Protein AF-A0A0D3JGY8-F1 (afdb_monomer_lite)

Sequence (103 aa):
MPPKSGTVVCDGEKCVIGNYKPTKDGTAHERLAKAAGMDKPKVAGSIKPDGRVALRSESINRTNGLGCDAAGTKLGQWAEMKMALGDVEGVKEYKRKSRRSRT

Secondary structure (DSSP, 8-state):
---SSEEEEE-SS-EEEE----BTTB-HHHHHHHHHT-SS-SEEEEE-TTS-EEEESSTTS---SS--BSTTSHHHHHHHHHHHTT--EEHHHHHHHHHHTT-

Foldseek 3Di:
DQDLKFKWFAQLVAIETDHACADPVAHSNLVLCVLLVNPHTQKIWMQHNVRDTFIFRCRNVPPDDDTPGCVPPPSNVVNRVCSVVVVYHYSVRSSVVVVVVVD

Organism: Emiliania huxleyi (strain CCMP1516) (NCBI:txid280463)

pLDDT: mean 71.47, std 12.45, range [36.03, 86.31]

Radius of gyration: 12.77 Å; chains: 1; bounding box: 36×34×28 Å

Structure (mmCIF, N/CA/C/O backbone):
data_AF-A0A0D3JGY8-F1
#
_entry.id   AF-A0A0D3JGY8-F1
#
loop_
_atom_site.group_PDB
_atom_site.id
_atom_site.type_symbol
_atom_site.label_atom_id
_atom_site.label_alt_id
_atom_site.label_comp_id
_atom_site.label_asym_id
_atom_site.label_entity_id
_atom_site.label_seq_id
_atom_site.pdbx_PDB_ins_code
_atom_site.Cartn_x
_atom_site.Cartn_y
_atom_site.Cartn_z
_atom_site.occupancy
_atom_site.B_iso_or_equiv
_atom_site.auth_seq_id
_atom_site.auth_comp_id
_atom_site.auth_asym_id
_atom_site.auth_atom_id
_atom_site.pdbx_PDB_model_num
ATOM 1 N N . MET A 1 1 ? 0.613 -16.175 -0.141 1.00 46.00 1 MET A N 1
ATOM 2 C CA . MET A 1 1 ? 1.826 -15.545 -0.707 1.00 46.00 1 MET A CA 1
ATOM 3 C C . MET A 1 1 ? 1.546 -14.063 -0.871 1.00 46.00 1 MET A C 1
ATOM 5 O O . MET A 1 1 ? 0.464 -13.756 -1.374 1.00 46.00 1 MET A O 1
ATOM 9 N N . PRO A 1 2 ? 2.449 -13.165 -0.445 1.00 53.84 2 PRO A N 1
ATOM 10 C CA . PRO A 1 2 ? 2.290 -11.744 -0.715 1.00 53.84 2 PRO A CA 1
ATOM 11 C C . PRO A 1 2 ? 2.202 -11.520 -2.236 1.00 53.84 2 PRO A C 1
ATOM 13 O O . PRO A 1 2 ? 2.810 -12.268 -3.011 1.00 53.84 2 PRO A O 1
ATOM 16 N N . PRO A 1 3 ? 1.389 -10.559 -2.694 1.00 61.97 3 PRO A N 1
ATOM 17 C CA . PRO A 1 3 ? 1.205 -10.313 -4.118 1.00 61.97 3 PRO A CA 1
ATOM 18 C C . PRO A 1 3 ? 2.538 -9.926 -4.771 1.00 61.97 3 PRO A C 1
ATOM 20 O O . PRO A 1 3 ? 3.271 -9.099 -4.242 1.00 61.97 3 PRO A O 1
ATOM 23 N N . LYS A 1 4 ? 2.842 -10.517 -5.937 1.00 64.81 4 LYS A N 1
ATOM 24 C CA . LYS A 1 4 ? 4.107 -10.310 -6.678 1.00 64.81 4 LYS A CA 1
ATOM 25 C C . LYS A 1 4 ? 4.295 -8.879 -7.196 1.00 64.81 4 LYS A C 1
ATOM 27 O O . LYS A 1 4 ? 5.376 -8.513 -7.632 1.00 64.81 4 LYS A O 1
ATOM 32 N N . SER A 1 5 ? 3.234 -8.084 -7.204 1.00 72.50 5 SER A N 1
ATOM 33 C CA . SER A 1 5 ? 3.258 -6.663 -7.518 1.00 72.50 5 SER A CA 1
ATOM 34 C C . SER A 1 5 ? 1.986 -6.014 -6.987 1.00 72.50 5 SER A C 1
ATOM 36 O O . SER A 1 5 ? 0.954 -6.677 -6.839 1.00 72.50 5 SER A O 1
ATOM 38 N N . GLY A 1 6 ? 2.057 -4.722 -6.679 1.00 80.69 6 GLY A N 1
ATOM 39 C CA . GLY A 1 6 ? 0.873 -3.969 -6.289 1.00 80.69 6 GLY A CA 1
ATOM 40 C C . GLY A 1 6 ? 1.177 -2.658 -5.595 1.00 80.69 6 GLY A C 1
ATOM 41 O O . GLY A 1 6 ? 2.292 -2.405 -5.155 1.00 80.69 6 GLY A O 1
ATOM 42 N N . THR A 1 7 ? 0.168 -1.807 -5.517 1.00 86.12 7 THR A N 1
ATOM 43 C CA . THR A 1 7 ? 0.184 -0.578 -4.730 1.00 86.12 7 THR A CA 1
ATOM 44 C C . THR A 1 7 ? -0.165 -0.915 -3.288 1.00 86.12 7 THR A C 1
ATOM 46 O O . THR A 1 7 ? -1.042 -1.742 -3.044 1.00 86.12 7 THR A O 1
ATOM 49 N N . VAL A 1 8 ? 0.497 -0.263 -2.341 1.00 84.88 8 VAL A N 1
ATOM 50 C CA . VAL A 1 8 ? 0.296 -0.455 -0.904 1.00 84.88 8 VAL A CA 1
ATOM 51 C C . VAL A 1 8 ? -0.018 0.883 -0.256 1.00 84.88 8 VAL A C 1
ATOM 53 O O . VAL A 1 8 ? 0.581 1.899 -0.608 1.00 84.88 8 VAL A O 1
ATOM 56 N N . VAL A 1 9 ? -0.951 0.886 0.690 1.00 85.56 9 VAL A N 1
ATOM 57 C CA . VAL A 1 9 ? -1.200 2.007 1.606 1.00 85.56 9 VAL A CA 1
ATOM 58 C C . VAL A 1 9 ? -1.393 1.474 3.014 1.00 85.56 9 VAL A C 1
ATOM 60 O O . VAL A 1 9 ? -2.030 0.440 3.194 1.00 85.56 9 VAL A O 1
ATOM 63 N N . CYS A 1 10 ? -0.862 2.171 4.009 1.00 82.81 10 CYS A N 1
ATOM 64 C CA . CYS A 1 10 ? -1.005 1.812 5.407 1.00 82.81 10 CYS A CA 1
ATOM 65 C C . CYS A 1 10 ? -1.402 3.026 6.248 1.00 82.81 10 CYS A C 1
ATOM 67 O O . CYS A 1 10 ? -0.836 4.109 6.090 1.00 82.81 10 CYS A O 1
ATOM 69 N N . ASP A 1 11 ? -2.337 2.838 7.177 1.00 78.06 11 ASP A N 1
ATOM 70 C CA . ASP A 1 11 ? -2.794 3.866 8.129 1.00 78.06 11 ASP A CA 1
ATOM 71 C C . ASP A 1 11 ? -1.941 3.920 9.419 1.00 78.06 11 ASP A C 1
ATOM 73 O O . ASP A 1 11 ? -2.068 4.842 10.227 1.00 78.06 11 ASP A O 1
ATOM 77 N N . GLY A 1 12 ? -0.998 2.982 9.567 1.00 75.50 12 GLY A N 1
ATOM 78 C CA . GLY A 1 12 ? -0.148 2.808 10.751 1.00 75.50 12 GLY A CA 1
ATOM 79 C C . GLY A 1 12 ? -0.611 1.683 11.680 1.00 75.50 12 GLY A C 1
ATOM 80 O O . GLY A 1 12 ? 0.154 1.278 12.548 1.00 75.50 12 GLY A O 1
ATOM 81 N N . GLU A 1 13 ? -1.813 1.149 11.471 1.00 78.69 13 GLU A N 1
ATOM 82 C CA . GLU A 1 13 ? -2.330 -0.045 12.147 1.00 78.69 13 GLU A CA 1
ATOM 83 C C . GLU A 1 13 ? -2.544 -1.192 11.160 1.00 78.69 13 GLU A C 1
ATOM 85 O O . GLU A 1 13 ? -2.327 -2.360 11.492 1.00 78.69 13 GLU A O 1
ATOM 90 N N . LYS A 1 14 ? -2.933 -0.866 9.923 1.00 80.69 14 LYS A N 1
ATOM 91 C CA . LYS A 1 14 ? -3.150 -1.842 8.852 1.00 80.69 14 LYS A CA 1
ATOM 92 C C . LYS A 1 14 ? -2.541 -1.408 7.533 1.00 80.69 14 LYS A C 1
ATOM 94 O O . LYS A 1 14 ? -2.404 -0.217 7.261 1.00 80.69 14 LYS A O 1
ATOM 99 N N . CYS A 1 15 ? -2.221 -2.397 6.704 1.00 82.94 15 CYS A N 1
ATOM 100 C CA . CYS A 1 15 ? -1.753 -2.215 5.338 1.00 82.94 15 CYS A CA 1
ATOM 101 C C . CYS A 1 15 ? -2.726 -2.869 4.354 1.00 82.94 15 CYS A C 1
ATOM 103 O O . CYS A 1 15 ? -3.147 -4.016 4.521 1.00 82.94 15 CYS A O 1
ATOM 105 N N . VAL A 1 16 ? -3.065 -2.127 3.307 1.00 85.75 16 VAL A N 1
ATOM 106 C CA . VAL A 1 16 ? -3.948 -2.555 2.227 1.00 85.75 16 VAL A CA 1
ATOM 107 C C . VAL A 1 16 ? -3.145 -2.626 0.946 1.00 85.75 16 VAL A C 1
ATOM 109 O O . VAL A 1 16 ? -2.411 -1.694 0.617 1.00 85.75 16 VAL A O 1
ATOM 112 N N . ILE A 1 17 ? -3.327 -3.712 0.200 1.00 86.31 17 ILE A N 1
ATOM 113 C CA . ILE A 1 17 ? -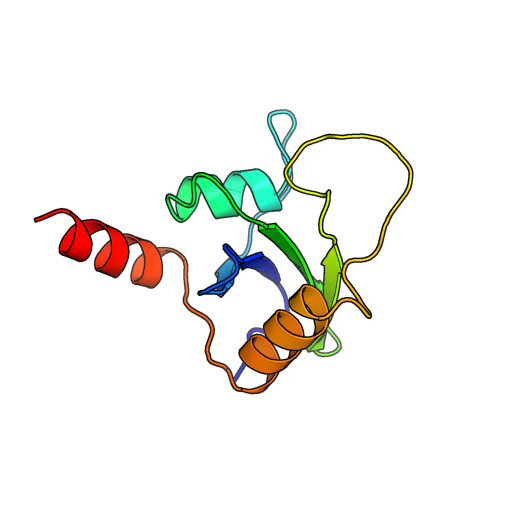2.713 -3.888 -1.111 1.00 86.31 17 ILE A CA 1
ATOM 114 C C . ILE A 1 17 ? -3.793 -3.905 -2.188 1.00 86.31 17 ILE A C 1
ATOM 116 O O . ILE A 1 17 ? -4.861 -4.510 -2.045 1.00 86.31 17 ILE A O 1
ATOM 120 N N . GLY A 1 18 ? -3.504 -3.257 -3.309 1.00 84.12 18 GLY A N 1
ATOM 121 C CA . GLY A 1 18 ? -4.314 -3.376 -4.508 1.00 84.12 18 GLY A CA 1
ATOM 122 C C . GLY A 1 18 ? -3.561 -2.962 -5.760 1.00 84.12 18 GLY A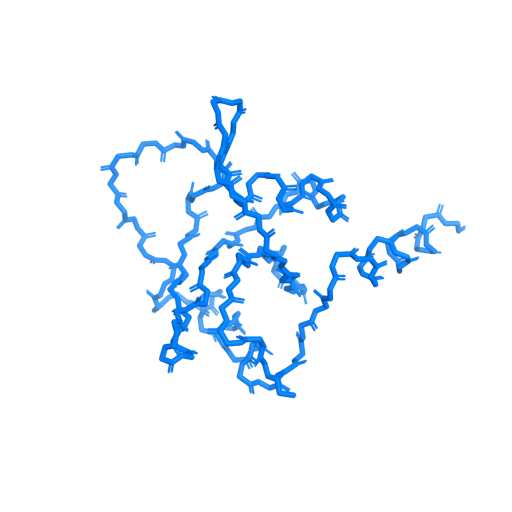 C 1
ATOM 123 O O . GLY A 1 18 ? -2.597 -2.209 -5.715 1.00 84.12 18 GLY A O 1
ATOM 124 N N . ASN A 1 19 ? -4.029 -3.437 -6.906 1.00 84.62 19 ASN A N 1
ATOM 125 C CA . ASN A 1 19 ? -3.454 -3.082 -8.197 1.00 84.62 19 ASN A CA 1
ATOM 126 C C . ASN A 1 19 ? -4.153 -1.845 -8.754 1.00 84.62 19 ASN A C 1
ATOM 128 O O . ASN A 1 19 ? -5.159 -1.955 -9.454 1.00 84.62 19 ASN A O 1
ATOM 132 N N . TYR A 1 20 ? -3.620 -0.667 -8.431 1.00 81.88 20 TYR A N 1
ATOM 133 C CA . TYR A 1 20 ? -4.112 0.602 -8.956 1.00 81.88 20 TYR A CA 1
ATOM 134 C C . TYR A 1 20 ? -3.078 1.221 -9.886 1.00 81.88 20 TYR A C 1
ATOM 136 O O . TYR A 1 20 ? -1.876 1.180 -9.639 1.00 81.88 20 TYR A O 1
ATOM 144 N N . LYS A 1 21 ? -3.560 1.810 -10.980 1.00 78.81 21 LYS A N 1
ATOM 145 C CA . LYS A 1 21 ? -2.736 2.606 -11.891 1.00 78.81 21 LYS A CA 1
ATOM 146 C C . LYS A 1 21 ? -2.956 4.095 -11.606 1.00 78.81 21 LYS A C 1
ATOM 148 O O . LYS A 1 21 ? -4.094 4.474 -11.295 1.00 78.81 21 LYS A O 1
ATOM 153 N N . PRO A 1 22 ? -1.916 4.940 -11.710 1.00 79.25 22 PRO A N 1
ATOM 154 C CA . PRO A 1 22 ? -2.100 6.385 -11.654 1.00 79.25 22 PRO A CA 1
ATOM 155 C C . PRO A 1 22 ? -2.985 6.858 -12.818 1.00 79.25 22 PRO A C 1
ATOM 157 O O . PRO A 1 22 ? -2.987 6.261 -13.895 1.00 79.25 22 PRO A O 1
ATOM 160 N N . THR A 1 23 ? -3.753 7.918 -12.587 1.00 80.38 23 THR A N 1
ATOM 161 C CA . THR A 1 23 ? -4.590 8.613 -13.582 1.00 80.38 23 THR A CA 1
ATOM 162 C C . THR A 1 23 ? -4.312 10.110 -13.530 1.00 80.38 23 THR A C 1
ATOM 164 O O . THR A 1 23 ? -3.678 10.578 -12.587 1.00 80.38 23 THR A O 1
ATOM 167 N N . LYS A 1 24 ? -4.823 10.881 -14.500 1.00 76.44 24 LYS A N 1
ATOM 168 C CA . LYS A 1 24 ? -4.736 12.353 -14.469 1.00 76.44 24 LYS A CA 1
ATOM 169 C C . LYS A 1 24 ? -5.271 12.949 -13.158 1.00 76.44 24 LYS A C 1
ATOM 171 O O . LYS A 1 24 ? -4.711 13.917 -12.665 1.00 76.44 24 LYS A O 1
ATOM 176 N N . ASP A 1 25 ? -6.291 12.328 -12.569 1.00 74.25 25 ASP A N 1
ATOM 177 C CA . ASP A 1 25 ? -6.966 12.837 -11.369 1.00 74.25 25 ASP A CA 1
ATOM 178 C C . ASP A 1 25 ? -6.309 12.429 -10.037 1.00 74.25 25 ASP A C 1
ATOM 180 O O . ASP A 1 25 ? -6.731 12.893 -8.975 1.00 74.25 25 ASP A O 1
ATOM 184 N N . GLY A 1 26 ? -5.288 11.562 -10.054 1.00 73.19 26 GLY A N 1
ATOM 185 C CA . GLY A 1 26 ? -4.627 11.119 -8.824 1.00 73.19 26 GLY A CA 1
ATOM 186 C C . GLY A 1 26 ? -3.677 9.933 -8.980 1.00 73.19 26 GLY A C 1
ATOM 187 O O . GLY A 1 26 ? -3.725 9.161 -9.943 1.00 73.19 26 GLY A O 1
ATOM 188 N N . THR A 1 27 ? -2.810 9.771 -7.986 1.00 82.31 27 THR A N 1
ATOM 189 C CA . THR A 1 27 ? -1.830 8.686 -7.897 1.00 82.31 27 THR A CA 1
ATOM 190 C C . THR A 1 27 ? -2.489 7.333 -7.618 1.00 82.31 27 THR A C 1
ATOM 192 O O . THR A 1 27 ? -3.608 7.240 -7.109 1.00 82.31 27 THR A O 1
ATOM 195 N N . ALA A 1 28 ? -1.776 6.242 -7.915 1.00 82.81 28 ALA A N 1
ATOM 196 C CA . ALA A 1 28 ? -2.233 4.895 -7.571 1.00 82.81 28 ALA A CA 1
ATOM 197 C C . ALA A 1 28 ? -2.529 4.744 -6.064 1.00 82.81 28 ALA A C 1
ATOM 199 O O . ALA A 1 28 ? -3.504 4.088 -5.699 1.00 82.81 28 ALA A O 1
ATOM 200 N N . HIS A 1 29 ? -1.727 5.382 -5.203 1.00 84.00 29 HIS A N 1
ATOM 201 C CA . HIS A 1 29 ? -1.876 5.324 -3.748 1.00 84.00 29 HIS A CA 1
ATOM 202 C C . HIS A 1 29 ? -3.137 6.044 -3.265 1.00 84.00 29 HIS A C 1
ATOM 204 O O . HIS A 1 29 ? -3.903 5.464 -2.503 1.00 84.00 29 HIS A O 1
ATOM 210 N N . GLU A 1 30 ? -3.408 7.260 -3.755 1.00 80.31 30 GLU A N 1
ATOM 211 C CA . GLU A 1 30 ? -4.647 7.992 -3.441 1.00 80.31 30 GLU A CA 1
ATOM 212 C C . GLU A 1 30 ? -5.883 7.186 -3.849 1.00 80.31 30 GLU A C 1
ATOM 214 O O . GLU A 1 30 ? -6.857 7.082 -3.103 1.00 80.31 30 GLU A O 1
ATOM 219 N N . ARG A 1 31 ? -5.837 6.561 -5.030 1.00 84.62 31 ARG A N 1
ATOM 220 C CA . ARG A 1 31 ? -6.938 5.725 -5.518 1.00 84.62 31 ARG A CA 1
ATOM 221 C C . ARG A 1 31 ? -7.138 4.486 -4.658 1.00 84.62 31 ARG A C 1
ATOM 223 O O . ARG A 1 31 ? -8.282 4.143 -4.368 1.00 84.62 31 ARG A O 1
ATOM 230 N N . LEU A 1 32 ? -6.052 3.836 -4.244 1.00 85.88 32 LEU A N 1
ATOM 231 C CA . LEU A 1 32 ? -6.104 2.684 -3.351 1.00 85.88 32 LEU A CA 1
ATOM 232 C C . LEU A 1 32 ? -6.662 3.071 -1.976 1.00 85.88 32 LEU A C 1
ATOM 234 O O . LEU A 1 32 ? -7.582 2.411 -1.499 1.00 85.88 32 LEU A O 1
ATOM 238 N N . ALA A 1 33 ? -6.168 4.158 -1.379 1.00 83.56 33 ALA A N 1
ATOM 239 C CA . ALA A 1 33 ? -6.655 4.675 -0.103 1.00 83.56 33 ALA A CA 1
ATOM 240 C C . ALA A 1 33 ? -8.151 5.012 -0.177 1.00 83.56 33 ALA A C 1
ATOM 242 O O . ALA A 1 33 ? -8.942 4.520 0.628 1.00 83.56 33 ALA A O 1
ATOM 243 N N . LYS A 1 34 ? -8.577 5.732 -1.223 1.00 83.06 34 LYS A N 1
ATOM 244 C CA . LYS A 1 34 ? -9.990 6.049 -1.470 1.00 83.06 34 LYS A CA 1
ATOM 245 C C . LYS A 1 34 ? -10.843 4.796 -1.660 1.00 83.06 34 LYS A C 1
ATOM 247 O O . LYS A 1 34 ? -11.950 4.713 -1.133 1.00 83.06 34 LYS A O 1
ATOM 252 N N . ALA A 1 35 ? -10.347 3.808 -2.401 1.00 83.06 35 ALA A N 1
ATOM 253 C CA . ALA A 1 35 ? -11.067 2.559 -2.622 1.00 83.06 35 ALA A CA 1
ATOM 254 C C . ALA A 1 35 ? -11.189 1.717 -1.342 1.00 83.06 35 ALA A C 1
ATOM 256 O O . ALA A 1 35 ? -12.222 1.076 -1.129 1.00 83.06 35 ALA A O 1
ATOM 257 N N . ALA A 1 36 ? -10.159 1.747 -0.493 1.00 80.00 36 ALA A N 1
ATOM 258 C CA . ALA A 1 36 ? -10.152 1.131 0.827 1.00 80.00 36 ALA A CA 1
ATOM 259 C C . ALA A 1 36 ? -11.032 1.891 1.837 1.00 80.00 36 ALA A C 1
ATOM 261 O O . ALA A 1 36 ? -11.487 1.297 2.809 1.00 80.00 36 ALA A O 1
ATOM 262 N N . GLY A 1 37 ? -11.329 3.171 1.594 1.00 80.00 37 GLY A N 1
ATOM 263 C CA . GLY A 1 37 ? -11.974 4.040 2.582 1.00 80.00 37 GLY A CA 1
ATOM 264 C C . GLY A 1 37 ? -11.015 4.447 3.703 1.00 80.00 37 GLY A C 1
ATOM 265 O O . GLY A 1 37 ? -11.434 4.596 4.844 1.00 80.00 37 GLY A O 1
ATOM 266 N N . MET A 1 38 ? -9.724 4.553 3.384 1.00 79.06 38 MET A N 1
ATOM 267 C CA . MET A 1 38 ? -8.670 5.000 4.286 1.00 79.06 38 MET A CA 1
ATOM 268 C C . MET A 1 38 ? -8.502 6.514 4.125 1.00 79.06 38 MET A C 1
ATOM 270 O O . MET A 1 38 ? -7.907 6.973 3.153 1.00 79.06 38 MET A O 1
ATOM 274 N N . ASP A 1 39 ? -9.052 7.282 5.065 1.00 72.69 39 ASP A N 1
ATOM 275 C CA . ASP A 1 39 ? -9.061 8.751 5.002 1.00 72.69 39 ASP A CA 1
ATOM 276 C C . ASP A 1 39 ? -7.681 9.378 5.280 1.00 72.69 39 ASP A C 1
ATOM 278 O O . ASP A 1 39 ? -7.375 10.453 4.768 1.00 72.69 39 ASP A O 1
ATOM 282 N N . LYS A 1 40 ? -6.836 8.719 6.090 1.00 74.00 40 LYS A N 1
ATOM 283 C CA . LYS A 1 40 ? -5.516 9.228 6.515 1.00 74.00 40 LYS A CA 1
ATOM 284 C C . LYS A 1 40 ? -4.420 8.159 6.446 1.00 74.00 40 LYS A C 1
ATOM 286 O O . LYS A 1 40 ? -3.935 7.701 7.482 1.00 74.00 40 LYS A O 1
ATOM 291 N N . PRO A 1 41 ? -4.023 7.729 5.244 1.00 76.56 41 PRO A N 1
ATOM 292 C CA . PRO A 1 41 ? -2.897 6.821 5.103 1.00 76.56 41 PRO A CA 1
ATOM 293 C C . PRO A 1 41 ? -1.584 7.529 5.495 1.00 76.56 41 PRO A C 1
ATOM 295 O O . PRO A 1 41 ? -1.321 8.652 5.071 1.00 76.56 41 PRO A O 1
ATOM 298 N N . LYS A 1 42 ? -0.760 6.872 6.316 1.00 76.81 42 LYS A N 1
ATOM 299 C CA . LYS A 1 42 ? 0.535 7.386 6.805 1.00 76.81 42 LYS A CA 1
ATOM 300 C C . LYS A 1 42 ? 1.716 6.947 5.947 1.00 76.81 42 LYS A C 1
ATOM 302 O O . LYS A 1 42 ? 2.739 7.623 5.907 1.00 76.81 42 LYS A O 1
ATOM 307 N N . VAL A 1 43 ? 1.592 5.790 5.304 1.00 78.50 43 VAL A N 1
ATOM 308 C CA . VAL A 1 43 ? 2.638 5.197 4.472 1.00 78.50 43 VAL A CA 1
ATOM 309 C C . VAL A 1 43 ? 2.001 4.706 3.181 1.00 78.50 43 VAL A C 1
ATOM 311 O O . VAL A 1 43 ? 0.953 4.070 3.207 1.00 78.50 43 VAL A O 1
ATOM 314 N N . ALA A 1 44 ? 2.626 4.979 2.046 1.00 80.56 44 ALA A N 1
ATOM 315 C CA . ALA A 1 44 ? 2.294 4.372 0.763 1.00 80.56 44 ALA A CA 1
ATOM 316 C C . ALA A 1 44 ? 3.485 3.581 0.251 1.00 80.56 44 ALA A C 1
ATOM 318 O O . ALA A 1 44 ? 4.605 3.762 0.704 1.00 80.56 44 ALA A O 1
ATOM 319 N N . GLY A 1 45 ? 3.271 2.719 -0.726 1.00 82.25 45 GLY A N 1
ATOM 320 C CA . GLY A 1 45 ? 4.376 2.070 -1.394 1.00 82.25 45 GLY A CA 1
ATOM 321 C C . GLY A 1 45 ? 3.948 1.245 -2.582 1.00 82.25 45 GLY A C 1
ATOM 322 O O . GLY A 1 45 ? 2.786 1.213 -2.987 1.00 82.25 45 GLY A O 1
ATOM 323 N N . SER A 1 46 ? 4.920 0.561 -3.161 1.00 81.38 46 SER A N 1
ATOM 324 C CA . SER A 1 46 ? 4.688 -0.380 -4.246 1.00 81.38 46 SER A CA 1
ATOM 325 C C . SER A 1 46 ? 5.507 -1.640 -4.031 1.00 81.38 46 SER A C 1
ATOM 327 O O . SER A 1 46 ? 6.700 -1.563 -3.739 1.00 81.38 46 SER A O 1
ATOM 329 N N . ILE A 1 47 ? 4.877 -2.791 -4.227 1.00 80.56 47 ILE A N 1
ATOM 330 C CA . ILE A 1 47 ? 5.555 -4.079 -4.299 1.00 80.56 47 ILE A CA 1
ATOM 331 C C . ILE A 1 47 ? 6.088 -4.235 -5.716 1.00 80.56 47 ILE A C 1
ATOM 333 O O . ILE A 1 47 ? 5.351 -4.131 -6.704 1.00 80.56 47 ILE A O 1
ATOM 337 N N . LYS A 1 48 ? 7.396 -4.423 -5.797 1.00 79.50 48 LYS A N 1
ATOM 338 C CA . LYS A 1 48 ? 8.148 -4.641 -7.023 1.00 79.50 48 LYS A CA 1
ATOM 339 C C . LYS A 1 48 ? 8.060 -6.123 -7.438 1.00 79.50 48 LYS A C 1
ATOM 341 O O . LYS A 1 48 ? 7.784 -6.969 -6.592 1.00 79.50 48 LYS A O 1
ATOM 346 N N . PRO A 1 49 ? 8.305 -6.455 -8.723 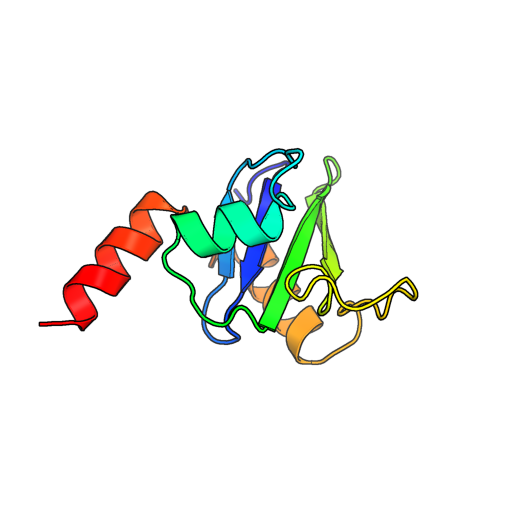1.00 72.75 49 PRO A N 1
ATOM 347 C CA . PRO A 1 49 ? 8.237 -7.834 -9.229 1.00 72.75 49 PRO A CA 1
ATOM 348 C C . PRO A 1 49 ? 9.181 -8.826 -8.532 1.00 72.75 49 PRO A C 1
ATOM 350 O O . PRO A 1 49 ? 8.908 -10.022 -8.516 1.00 72.75 49 PRO A O 1
ATOM 353 N N . ASP A 1 50 ? 10.278 -8.319 -7.964 1.00 71.62 50 ASP A N 1
ATOM 354 C CA . ASP A 1 50 ? 11.256 -9.042 -7.138 1.00 71.62 50 ASP A CA 1
ATOM 355 C C . ASP A 1 50 ? 10.740 -9.313 -5.706 1.00 71.62 50 ASP A C 1
ATOM 357 O O . ASP A 1 50 ? 11.455 -9.882 -4.888 1.00 71.62 50 ASP A O 1
ATOM 361 N N . GLY A 1 51 ? 9.505 -8.909 -5.384 1.00 68.44 51 GLY A N 1
ATOM 362 C CA . GLY A 1 51 ? 8.911 -9.008 -4.050 1.00 68.44 51 GLY A CA 1
ATOM 363 C C . GLY A 1 51 ? 9.347 -7.897 -3.094 1.00 68.44 51 GLY A C 1
ATOM 364 O O . GLY A 1 51 ? 8.849 -7.832 -1.971 1.00 68.44 51 GLY A O 1
ATOM 365 N N . ARG A 1 52 ? 10.236 -6.992 -3.521 1.00 75.81 52 ARG A N 1
ATOM 366 C CA . ARG A 1 52 ? 10.706 -5.888 -2.686 1.00 75.81 52 ARG A CA 1
ATOM 367 C C . ARG A 1 52 ? 9.613 -4.848 -2.509 1.00 75.81 52 ARG A C 1
ATOM 369 O O . ARG A 1 52 ? 8.951 -4.437 -3.464 1.00 75.81 52 ARG A O 1
ATOM 376 N N . VAL A 1 53 ? 9.469 -4.357 -1.289 1.00 75.38 53 VAL A N 1
ATOM 377 C CA . VAL A 1 53 ? 8.546 -3.273 -0.980 1.00 75.38 53 VAL A CA 1
ATOM 378 C C . VAL A 1 53 ? 9.293 -1.945 -1.053 1.00 75.38 53 VAL A C 1
ATOM 380 O O . VAL A 1 53 ? 10.238 -1.709 -0.314 1.00 75.38 53 VAL A O 1
ATOM 383 N N . ALA A 1 54 ? 8.858 -1.048 -1.933 1.00 77.75 54 ALA A N 1
ATOM 384 C CA . ALA A 1 54 ? 9.342 0.328 -1.965 1.00 77.75 54 ALA A CA 1
ATOM 385 C C . ALA A 1 54 ? 8.331 1.235 -1.251 1.00 77.75 54 ALA A C 1
ATOM 387 O O . ALA A 1 54 ? 7.312 1.596 -1.847 1.00 77.75 54 ALA A O 1
ATOM 388 N N . LEU A 1 55 ? 8.592 1.573 0.016 1.00 76.00 55 LEU A N 1
ATOM 389 C CA . LEU A 1 55 ? 7.728 2.434 0.831 1.00 76.00 55 LEU A CA 1
ATOM 390 C C . LEU A 1 55 ? 8.122 3.910 0.768 1.00 76.00 55 LEU A C 1
ATOM 392 O O . LEU A 1 55 ? 9.290 4.274 0.873 1.00 76.00 55 LEU A O 1
ATOM 396 N N . ARG A 1 56 ? 7.113 4.770 0.670 1.00 71.69 56 ARG A N 1
ATOM 397 C CA . ARG A 1 56 ? 7.192 6.227 0.603 1.00 71.69 56 ARG A CA 1
ATOM 398 C C . ARG A 1 56 ? 6.080 6.849 1.445 1.00 71.69 56 ARG A C 1
ATOM 400 O O . ARG A 1 56 ? 4.895 6.607 1.221 1.00 71.69 56 ARG A O 1
ATOM 407 N N . SER A 1 57 ? 6.458 7.660 2.424 1.00 59.09 57 SER A N 1
ATOM 408 C CA . SER A 1 57 ? 5.532 8.320 3.355 1.00 59.09 57 SER A CA 1
ATOM 409 C C . SER A 1 57 ? 4.708 9.416 2.676 1.00 59.09 57 SER A C 1
ATOM 411 O O . SER A 1 57 ? 3.553 9.627 3.022 1.00 59.09 57 SER A O 1
ATOM 413 N N . GLU A 1 58 ? 5.265 10.083 1.664 1.00 57.78 58 GLU A N 1
ATOM 414 C CA . GLU A 1 58 ? 4.689 11.322 1.119 1.00 57.78 58 GLU A CA 1
ATOM 415 C C . GLU A 1 58 ? 3.876 11.138 -0.168 1.00 57.78 58 GLU A C 1
ATOM 417 O O . GLU A 1 58 ? 3.145 12.039 -0.578 1.00 57.78 58 GLU A O 1
ATOM 422 N N . SER A 1 59 ? 3.918 9.955 -0.792 1.00 54.47 59 SER A N 1
ATOM 423 C CA . SER A 1 59 ? 3.279 9.697 -2.094 1.00 54.47 59 SER A CA 1
ATOM 424 C C . SER A 1 59 ? 1.742 9.734 -2.103 1.00 54.47 59 SER A C 1
ATOM 426 O O . SER A 1 59 ? 1.139 9.438 -3.134 1.00 54.47 59 SER A O 1
ATOM 428 N N . ILE A 1 60 ? 1.113 10.096 -0.981 1.00 58.00 60 ILE A N 1
ATOM 429 C CA . ILE A 1 60 ? -0.342 10.239 -0.828 1.00 58.00 60 ILE A CA 1
ATOM 430 C C . ILE A 1 60 ? -0.770 11.701 -0.661 1.00 58.00 60 ILE A C 1
ATOM 432 O O . ILE A 1 60 ? -1.869 12.056 -1.069 1.00 58.00 60 ILE A O 1
ATOM 436 N N . ASN A 1 61 ? 0.102 12.570 -0.142 1.00 52.00 61 ASN A N 1
ATOM 437 C CA . ASN A 1 61 ? -0.255 13.955 0.181 1.00 52.00 61 ASN A CA 1
ATOM 438 C C . ASN A 1 61 ? 0.030 14.954 -0.953 1.00 52.00 61 ASN A C 1
ATOM 440 O O . ASN A 1 61 ? -0.132 16.153 -0.752 1.00 52.00 61 ASN A O 1
ATOM 444 N N . ARG A 1 62 ? 0.472 14.495 -2.138 1.00 54.03 62 ARG A N 1
ATOM 445 C CA . ARG A 1 62 ? 0.948 15.339 -3.267 1.00 54.03 62 ARG A CA 1
ATOM 446 C C . ARG A 1 62 ? 1.989 16.404 -2.878 1.00 54.03 62 ARG A C 1
ATOM 448 O O . ARG A 1 62 ? 2.326 17.255 -3.697 1.00 54.03 62 ARG A O 1
ATOM 455 N N . THR A 1 63 ? 2.525 16.356 -1.664 1.00 45.09 63 THR A N 1
ATOM 456 C CA . THR A 1 63 ? 3.543 17.271 -1.169 1.00 45.09 63 THR A CA 1
ATOM 457 C C . THR A 1 63 ? 4.886 16.877 -1.771 1.00 45.09 63 THR A C 1
ATOM 459 O O . THR A 1 63 ? 5.501 15.904 -1.364 1.00 45.09 63 THR A O 1
ATOM 462 N N . ASN A 1 64 ? 5.270 17.633 -2.801 1.00 38.78 64 ASN A N 1
ATOM 463 C CA . ASN A 1 64 ? 6.629 17.991 -3.209 1.00 38.78 64 ASN A CA 1
ATOM 464 C C . ASN A 1 64 ? 7.690 16.880 -3.351 1.00 38.78 64 ASN A C 1
ATOM 466 O O . ASN A 1 64 ? 8.289 16.446 -2.383 1.00 38.78 64 ASN A O 1
ATOM 470 N N . GLY A 1 65 ? 8.028 16.551 -4.605 1.00 36.81 65 GLY A N 1
ATOM 471 C CA . GLY A 1 65 ? 9.358 16.754 -5.223 1.00 36.81 65 GLY A CA 1
ATOM 472 C C . GLY A 1 65 ? 10.668 16.206 -4.623 1.00 36.81 65 GLY A C 1
ATOM 473 O O . GLY A 1 65 ? 11.649 16.158 -5.358 1.00 36.81 65 GLY A O 1
ATOM 474 N 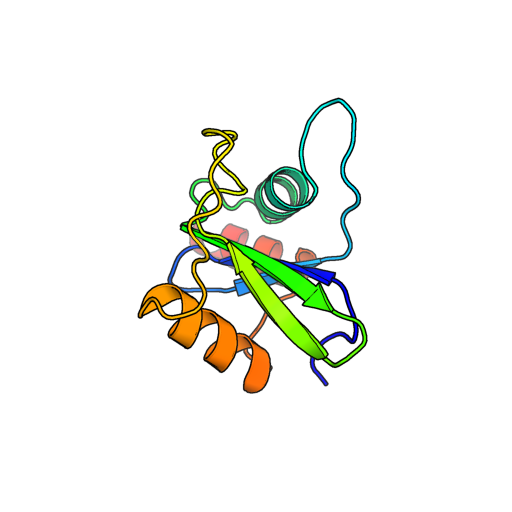N . LEU A 1 66 ? 10.744 15.784 -3.363 1.00 36.03 66 LEU A N 1
ATOM 475 C CA . LEU A 1 66 ? 11.982 15.374 -2.692 1.00 36.03 66 LEU A CA 1
ATOM 476 C C . LEU A 1 66 ? 11.677 14.126 -1.867 1.00 36.03 66 LEU A C 1
ATOM 478 O O . LEU A 1 66 ? 11.112 14.208 -0.787 1.00 36.03 66 LEU A O 1
ATOM 482 N N . GLY A 1 67 ? 11.974 12.953 -2.429 1.00 44.41 67 GLY A N 1
ATOM 483 C CA . GLY A 1 67 ? 11.594 11.669 -1.848 1.00 44.41 67 GLY A CA 1
ATOM 484 C C . GLY A 1 67 ? 12.200 11.436 -0.467 1.00 44.41 67 GLY A C 1
ATOM 485 O O . GLY A 1 67 ? 13.333 10.976 -0.375 1.00 44.41 67 GLY A O 1
ATOM 486 N N . CYS A 1 68 ? 11.429 11.664 0.595 1.00 46.66 68 CYS A N 1
ATOM 487 C CA . CYS A 1 68 ? 11.720 11.042 1.876 1.00 46.66 68 CYS A CA 1
ATOM 488 C C . CYS A 1 68 ? 11.178 9.611 1.815 1.00 46.66 68 CYS A C 1
ATOM 490 O O . CYS A 1 68 ? 9.970 9.362 1.911 1.00 46.66 68 CYS A O 1
ATOM 492 N N . ASP A 1 69 ? 12.072 8.657 1.560 1.00 56.19 69 ASP A N 1
ATOM 493 C CA . ASP A 1 69 ? 11.744 7.240 1.625 1.00 56.19 69 ASP A CA 1
ATOM 494 C C . ASP A 1 69 ? 11.250 6.907 3.043 1.00 56.19 69 ASP A C 1
ATOM 496 O O . ASP A 1 69 ? 11.909 7.191 4.041 1.00 56.19 69 ASP A O 1
ATOM 500 N N . ALA A 1 70 ? 10.068 6.286 3.147 1.00 61.78 70 ALA A N 1
ATOM 501 C CA . ALA A 1 70 ? 9.634 5.728 4.430 1.00 61.78 70 ALA A CA 1
ATOM 502 C C . ALA A 1 70 ? 10.482 4.501 4.795 1.00 61.78 70 ALA A C 1
ATOM 504 O O . ALA A 1 70 ? 10.483 4.087 5.957 1.00 61.78 70 ALA A O 1
ATOM 505 N N . ALA A 1 71 ? 11.203 3.939 3.817 1.00 58.12 71 ALA A N 1
ATOM 506 C CA . ALA A 1 71 ? 12.219 2.920 4.021 1.00 58.12 71 ALA A CA 1
ATOM 507 C C . ALA A 1 71 ? 13.245 3.397 5.063 1.00 58.12 71 ALA A C 1
ATOM 509 O O . ALA A 1 71 ? 13.814 4.479 4.950 1.00 58.12 71 ALA A O 1
ATOM 510 N N . GLY A 1 72 ? 13.444 2.599 6.113 1.00 55.06 72 GLY A N 1
ATOM 511 C CA . GLY A 1 72 ? 14.333 2.940 7.231 1.00 55.06 72 GLY A CA 1
ATOM 512 C C . GLY A 1 72 ? 13.683 3.721 8.382 1.00 55.06 72 GLY A C 1
ATOM 513 O O . GLY A 1 72 ? 14.300 3.866 9.434 1.00 55.06 72 GLY A O 1
ATOM 514 N N . THR A 1 73 ? 12.426 4.161 8.258 1.00 69.38 73 THR A N 1
ATOM 515 C CA . THR A 1 73 ? 11.653 4.672 9.407 1.00 69.38 73 THR A CA 1
ATOM 516 C C . THR A 1 73 ? 11.002 3.520 10.180 1.00 69.38 73 THR A C 1
ATOM 518 O O . THR A 1 73 ? 10.697 2.481 9.598 1.00 69.38 73 THR A O 1
ATOM 521 N N . LYS A 1 74 ? 10.697 3.703 11.477 1.00 73.31 74 LYS A N 1
ATOM 522 C CA . LYS A 1 74 ? 9.965 2.692 12.279 1.00 73.31 74 LYS A CA 1
ATOM 523 C C . LYS A 1 74 ? 8.629 2.284 11.634 1.00 73.31 74 LYS A C 1
ATOM 525 O O . LYS A 1 74 ? 8.242 1.122 11.691 1.00 73.31 74 LYS A O 1
ATOM 530 N N . LEU A 1 75 ? 7.942 3.238 11.002 1.00 70.31 75 LEU A N 1
ATOM 531 C CA . LEU A 1 75 ? 6.688 3.020 10.272 1.00 70.31 75 LEU A CA 1
ATOM 532 C C . LEU A 1 75 ? 6.901 2.242 8.969 1.00 70.31 75 LEU A C 1
ATOM 534 O O . LEU A 1 75 ? 6.111 1.354 8.657 1.00 70.31 75 LEU A O 1
ATOM 538 N N . GLY A 1 76 ? 7.968 2.545 8.228 1.00 71.19 76 GLY A N 1
ATOM 539 C CA . GLY A 1 76 ? 8.337 1.793 7.033 1.00 71.19 76 GLY A CA 1
ATOM 540 C C . GLY A 1 76 ? 8.721 0.356 7.358 1.00 71.19 76 GLY A C 1
ATOM 541 O O . GLY A 1 76 ? 8.138 -0.566 6.802 1.00 71.19 76 GLY A O 1
ATOM 542 N N . GLN A 1 77 ? 9.602 0.160 8.340 1.00 77.38 77 GLN A N 1
ATOM 543 C CA . GLN A 1 77 ? 10.012 -1.168 8.805 1.00 77.38 77 GLN A CA 1
ATOM 544 C C . GLN A 1 77 ? 8.820 -2.002 9.286 1.00 77.38 77 GLN A C 1
ATOM 546 O O . GLN A 1 77 ? 8.710 -3.181 8.959 1.00 77.38 77 GLN A O 1
ATOM 551 N N . TRP A 1 78 ? 7.890 -1.388 10.026 1.00 81.81 78 TRP A N 1
ATOM 552 C CA . TRP A 1 78 ? 6.647 -2.043 10.430 1.00 81.81 78 TRP A CA 1
ATOM 553 C C . TRP A 1 78 ? 5.804 -2.473 9.223 1.00 81.81 78 TRP A C 1
ATOM 555 O O . TRP A 1 78 ? 5.343 -3.612 9.173 1.00 81.81 78 TRP A O 1
ATOM 565 N N . ALA A 1 79 ? 5.626 -1.595 8.236 1.00 75.56 79 ALA A N 1
ATOM 566 C CA . ALA A 1 79 ? 4.847 -1.907 7.044 1.00 75.56 79 ALA A CA 1
ATOM 567 C C . ALA A 1 79 ? 5.520 -3.005 6.199 1.00 75.56 79 ALA A C 1
ATOM 569 O O . ALA A 1 79 ? 4.841 -3.939 5.771 1.00 75.56 79 ALA A O 1
ATOM 570 N N . GLU A 1 80 ? 6.843 -2.951 6.012 1.00 77.50 80 GLU A N 1
ATOM 571 C CA . GLU A 1 80 ? 7.629 -4.015 5.367 1.00 77.50 80 GLU A CA 1
ATOM 572 C C . GLU A 1 80 ? 7.453 -5.351 6.089 1.00 77.50 80 GLU A C 1
ATOM 574 O O . GLU A 1 80 ? 7.168 -6.361 5.447 1.00 77.50 80 GLU A O 1
ATOM 579 N N . MET A 1 81 ? 7.532 -5.354 7.423 1.00 79.69 81 MET A N 1
ATOM 580 C CA . MET A 1 81 ? 7.323 -6.550 8.238 1.00 79.69 81 MET A CA 1
ATOM 581 C C . MET A 1 81 ? 5.902 -7.108 8.080 1.00 79.69 81 MET A C 1
ATOM 583 O O . MET A 1 81 ? 5.739 -8.308 7.870 1.00 79.69 81 MET A O 1
ATOM 587 N N . LYS A 1 82 ? 4.864 -6.263 8.126 1.00 80.44 82 LYS A N 1
ATOM 588 C CA . LYS A 1 82 ? 3.468 -6.686 7.906 1.00 80.44 82 LYS A CA 1
ATOM 589 C C . LYS A 1 82 ? 3.272 -7.319 6.529 1.00 80.44 82 LYS A C 1
ATOM 591 O O . LYS A 1 82 ? 2.633 -8.362 6.415 1.00 80.44 82 LYS A O 1
ATOM 596 N N . MET A 1 83 ? 3.885 -6.743 5.497 1.00 77.00 83 MET A N 1
ATOM 597 C CA . MET A 1 83 ? 3.882 -7.307 4.145 1.00 77.00 83 MET A CA 1
ATOM 598 C C . MET A 1 83 ? 4.631 -8.634 4.046 1.00 77.00 83 MET A C 1
ATOM 600 O O . MET A 1 83 ? 4.112 -9.569 3.435 1.00 77.00 83 MET A O 1
ATOM 604 N N . ALA A 1 84 ? 5.810 -8.737 4.660 1.00 75.19 84 ALA A N 1
ATOM 605 C CA . ALA A 1 84 ? 6.603 -9.964 4.683 1.00 75.19 84 ALA A CA 1
ATOM 606 C C . ALA A 1 84 ? 5.864 -11.112 5.390 1.00 75.19 84 ALA A C 1
ATOM 608 O O . ALA A 1 84 ? 5.900 -12.250 4.928 1.00 75.19 84 ALA A O 1
ATOM 609 N N . LEU A 1 85 ? 5.130 -10.801 6.462 1.00 77.12 85 LEU A N 1
ATOM 610 C CA . LEU A 1 85 ? 4.294 -11.754 7.197 1.00 77.12 85 LEU A CA 1
ATOM 611 C C . LEU A 1 85 ? 2.984 -12.107 6.471 1.00 77.12 85 LEU A C 1
ATOM 613 O O . LEU A 1 85 ? 2.259 -12.994 6.914 1.00 77.12 85 LEU A O 1
ATOM 617 N N . GLY A 1 86 ? 2.659 -11.429 5.365 1.00 71.94 86 GLY A N 1
ATOM 618 C CA . GLY A 1 86 ? 1.381 -11.594 4.673 1.00 71.94 86 GLY A CA 1
ATOM 619 C C . GLY A 1 86 ? 0.182 -11.038 5.448 1.00 71.94 86 GLY A C 1
ATOM 620 O O . GLY A 1 86 ? -0.955 -11.319 5.075 1.00 71.94 86 GLY A O 1
ATOM 621 N N . ASP A 1 87 ? 0.423 -10.233 6.485 1.00 78.69 87 ASP A N 1
ATOM 622 C CA . ASP A 1 87 ? -0.593 -9.558 7.296 1.00 78.69 87 ASP A CA 1
ATOM 623 C C . ASP A 1 87 ? -1.056 -8.271 6.598 1.00 78.69 87 ASP A C 1
ATOM 625 O O . ASP A 1 87 ? -0.835 -7.141 7.042 1.00 78.69 87 ASP A O 1
ATOM 629 N N . VAL A 1 88 ? -1.612 -8.467 5.406 1.00 76.50 88 VAL A N 1
ATOM 630 C CA . VAL A 1 88 ? -2.026 -7.420 4.478 1.00 76.50 88 VAL A CA 1
ATOM 631 C C . VAL A 1 88 ? -3.365 -7.772 3.866 1.00 76.50 88 VAL A C 1
ATOM 633 O O . VAL A 1 88 ? -3.600 -8.897 3.430 1.00 76.50 88 VAL A O 1
ATOM 636 N N . GLU A 1 89 ? -4.255 -6.788 3.813 1.00 79.31 89 GLU A N 1
ATOM 637 C CA . GLU A 1 89 ? -5.629 -7.007 3.377 1.00 79.31 89 GLU A CA 1
ATOM 638 C C . GLU A 1 89 ? -5.838 -6.510 1.941 1.00 79.31 89 GLU A C 1
ATOM 640 O O . GLU A 1 89 ? -5.302 -5.484 1.514 1.00 79.31 89 GLU A O 1
ATOM 645 N N . GLY A 1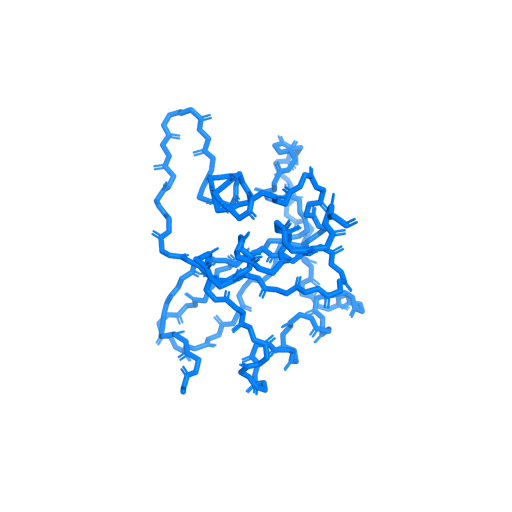 90 ? -6.668 -7.217 1.175 1.00 77.25 90 GLY A N 1
ATOM 646 C CA . GLY A 1 90 ? -7.178 -6.689 -0.088 1.00 77.25 90 GLY A CA 1
ATOM 647 C C . GLY A 1 90 ? -8.226 -5.599 0.156 1.00 77.25 90 GLY A C 1
ATOM 648 O O . GLY A 1 90 ? -8.963 -5.637 1.142 1.00 77.25 90 GLY A O 1
ATOM 649 N N . VAL A 1 91 ? -8.378 -4.668 -0.791 1.00 75.56 91 VAL A N 1
ATOM 650 C CA . VAL A 1 91 ? -9.355 -3.555 -0.713 1.00 75.56 91 VAL A CA 1
ATOM 651 C C . VAL A 1 91 ? -10.765 -3.999 -0.308 1.00 75.56 91 VAL A C 1
ATOM 653 O O . VAL A 1 91 ? -11.406 -3.361 0.526 1.00 75.56 91 VAL A O 1
ATOM 656 N N . LYS A 1 92 ? -11.263 -5.100 -0.891 1.00 72.00 92 LYS A N 1
ATOM 657 C CA . LYS A 1 92 ? -12.603 -5.628 -0.587 1.00 72.00 92 LYS A CA 1
ATOM 658 C C . LYS A 1 92 ? -12.729 -6.084 0.870 1.00 72.00 92 LYS A C 1
ATOM 660 O O . LYS A 1 92 ? -13.782 -5.877 1.469 1.00 72.00 92 LYS A O 1
ATOM 665 N N . GLU A 1 93 ? -11.680 -6.685 1.430 1.00 71.75 93 GLU A N 1
ATOM 666 C CA . GLU A 1 93 ? -11.686 -7.194 2.803 1.00 71.75 93 GLU A CA 1
ATOM 667 C C . GLU A 1 93 ? -11.609 -6.051 3.818 1.00 71.75 93 GLU A C 1
ATOM 669 O O . GLU A 1 93 ? -12.452 -5.969 4.717 1.00 71.75 93 GLU A O 1
ATOM 674 N N . TYR A 1 94 ? -10.703 -5.098 3.587 1.00 70.88 94 TYR A N 1
ATOM 675 C CA . TYR A 1 94 ? -10.562 -3.909 4.425 1.00 70.88 94 TYR A CA 1
ATOM 676 C C . TYR A 1 94 ? -11.861 -3.088 4.466 1.00 70.88 94 TYR A C 1
ATOM 678 O O . TYR A 1 94 ? -12.369 -2.765 5.541 1.00 70.88 94 TYR A O 1
ATOM 686 N N . LYS A 1 95 ? -12.485 -2.842 3.303 1.00 67.88 95 LYS A N 1
ATOM 687 C CA . LYS A 1 95 ? -13.766 -2.121 3.210 1.00 67.88 95 LYS A CA 1
ATOM 688 C C . LYS A 1 95 ? -14.905 -2.844 3.939 1.00 67.88 95 LYS A C 1
ATOM 690 O O . LYS A 1 95 ? -15.779 -2.192 4.510 1.00 67.88 95 LYS A O 1
ATOM 695 N N . ARG A 1 96 ? 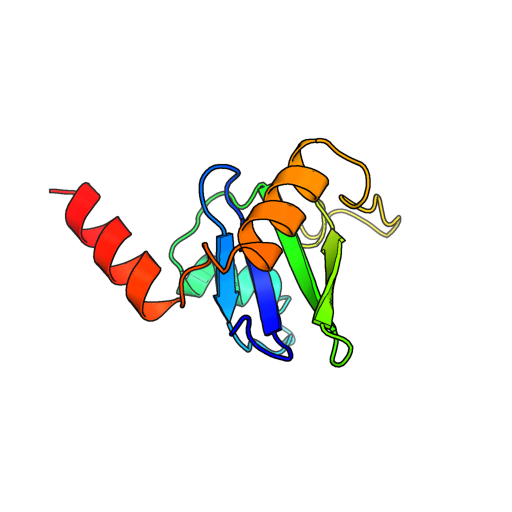-14.910 -4.185 3.935 1.00 68.88 96 ARG A N 1
ATOM 696 C CA . ARG A 1 96 ? -15.910 -4.996 4.650 1.00 68.88 96 ARG A CA 1
ATOM 697 C C . ARG A 1 96 ? -15.751 -4.875 6.167 1.00 68.88 96 ARG A C 1
ATOM 699 O O . ARG A 1 96 ? -16.757 -4.740 6.857 1.00 68.88 96 ARG A O 1
ATOM 706 N N . LYS A 1 97 ? -14.516 -4.904 6.680 1.00 64.38 97 LYS A N 1
ATOM 707 C CA . LYS A 1 97 ? -14.228 -4.768 8.120 1.00 64.38 97 LYS A CA 1
ATOM 708 C C . LYS A 1 97 ? -14.459 -3.337 8.614 1.00 64.38 97 LYS A C 1
ATOM 710 O O . LYS A 1 97 ? -15.166 -3.161 9.596 1.00 64.38 97 LYS A O 1
ATOM 715 N N . SER A 1 98 ? -13.988 -2.330 7.875 1.00 59.25 98 SER A N 1
ATOM 716 C CA . SER A 1 98 ? -14.205 -0.907 8.191 1.00 59.25 98 SER A CA 1
ATOM 717 C C . SER A 1 98 ? -15.695 -0.541 8.295 1.00 59.25 98 SER A C 1
ATOM 719 O O . SER A 1 98 ? -16.104 0.167 9.211 1.00 59.25 98 SER A O 1
ATOM 721 N N . ARG A 1 99 ? -16.548 -1.099 7.421 1.00 58.78 99 ARG A N 1
ATOM 722 C CA . ARG A 1 99 ? -18.009 -0.921 7.511 1.00 58.78 99 ARG A CA 1
ATOM 723 C C . ARG A 1 99 ? -18.646 -1.565 8.743 1.00 58.78 99 ARG A C 1
ATOM 725 O O . ARG A 1 99 ? -19.630 -1.032 9.233 1.00 58.78 99 ARG A O 1
ATOM 732 N N . ARG A 1 100 ? -18.113 -2.691 9.222 1.00 57.38 100 ARG A N 1
ATOM 733 C CA . ARG A 1 100 ? -18.619 -3.393 10.414 1.00 57.38 100 ARG A CA 1
ATOM 734 C C . ARG A 1 100 ? -18.233 -2.701 11.720 1.00 57.38 100 ARG A C 1
ATOM 736 O O . ARG A 1 100 ? -18.952 -2.836 12.693 1.00 57.38 100 ARG A O 1
ATOM 743 N N . SER A 1 101 ? -17.127 -1.961 11.730 1.00 54.03 101 SER A N 1
ATOM 744 C CA . SER A 1 101 ? -16.661 -1.195 12.893 1.00 54.03 101 SER A CA 1
ATOM 745 C C . SER A 1 101 ? -17.362 0.162 13.072 1.00 54.03 101 SER A C 1
ATOM 747 O O . SER A 1 101 ? -17.020 0.888 13.997 1.00 54.03 101 SER A O 1
ATOM 749 N N . ARG A 1 102 ? -18.296 0.537 12.181 1.00 50.69 102 ARG A N 1
ATOM 750 C CA . ARG A 1 102 ? -19.089 1.786 12.247 1.00 50.69 102 ARG A CA 1
ATOM 751 C C . ARG A 1 102 ? -20.546 1.584 12.711 1.00 50.69 102 ARG A C 1
ATOM 753 O O . ARG A 1 102 ? -21.324 2.530 12.634 1.00 50.69 102 ARG A O 1
ATOM 760 N N . THR A 1 103 ? -20.905 0.382 13.153 1.00 44.62 103 THR A N 1
ATOM 761 C CA . THR A 1 103 ? -22.177 0.043 13.827 1.00 44.62 103 THR A CA 1
ATOM 762 C C . THR A 1 103 ? -21.886 -0.307 15.265 1.00 44.62 103 THR A C 1
ATOM 764 O O . THR A 1 103 ? -22.661 0.141 16.130 1.00 44.62 103 THR A O 1
#